Protein 5U85 (pdb70)

Structure (mmCIF, N/CA/C/O backbone):
data_5U85
#
_entry.id   5U85
#
_cell.length_a   41.650
_cell.length_b   43.163
_cell.length_c   88.822
_cell.angle_alpha   90.00
_cell.angle_beta   90.00
_cell.angle_gamma   90.00
#
_symmetry.space_group_name_H-M   'P 21 21 21'
#
loop_
_entity.id
_entity.type
_entity.pdbx_description
1 polymer Saposin-D
2 water water
#
loop_
_atom_site.group_PDB
_atom_site.id
_atom_site.type_symbol
_atom_site.label_atom_id
_atom_site.label_alt_id
_atom_site.label_comp_id
_atom_site.label_asym_id
_atom_site.label_entity_id
_atom_site.label_seq_id
_atom_site.pdbx_PDB_ins_code
_atom_site.Cartn_x
_atom_site.Cartn_y
_atom_site.Cartn_z
_atom_site.occupancy
_atom_site.B_iso_or_equiv
_atom_site.auth_seq_id
_atom_site.auth_comp_id
_atom_site.auth_asym_id
_atom_site.auth_atom_id
_atom_site.pdbx_PDB_model_num
ATOM 1 N N . GLY A 1 4 ? 1.571 1.771 -12.042 1.00 37.07 3 GLY A N 1
ATOM 2 C CA . GLY A 1 4 ? 0.586 1.164 -11.166 1.00 31.74 3 GLY A CA 1
ATOM 3 C C . GLY A 1 4 ? -0.812 1.171 -11.756 1.00 24.47 3 GLY A C 1
ATOM 4 O O . GLY A 1 4 ? -1.092 0.455 -12.717 1.00 23.19 3 GLY A O 1
ATOM 7 N N . PHE A 1 5 ? -1.695 1.984 -11.178 1.00 19.93 4 PHE A N 1
ATOM 8 C CA . PHE A 1 5 ? -3.084 2.061 -11.611 1.00 16.38 4 PHE A CA 1
ATOM 9 C C . PHE A 1 5 ? -3.331 3.136 -12.664 1.00 14.15 4 PHE A C 1
ATOM 10 O O . PHE A 1 5 ? -4.487 3.350 -13.043 1.00 11.95 4 PHE A O 1
ATOM 27 N N . CYS A 1 6 ? -2.289 3.820 -13.145 1.00 15.18 5 CYS A N 1
ATOM 28 C CA . CYS A 1 6 ? -2.518 4.987 -13.994 1.00 18.45 5 CYS A CA 1
ATOM 29 C C . CYS A 1 6 ? -3.270 4.609 -15.264 1.00 17.72 5 CYS A C 1
ATOM 30 O O . CYS A 1 6 ? -4.216 5.296 -15.667 1.00 17.28 5 CYS A O 1
ATOM 37 N N . GLU A 1 7 ? -2.867 3.515 -15.913 1.00 17.24 6 GLU A N 1
ATOM 38 C CA . GLU A 1 7 ? -3.472 3.177 -17.196 1.00 18.73 6 GLU A CA 1
ATOM 39 C C . GLU A 1 7 ? -4.919 2.719 -17.037 1.00 14.05 6 GLU A C 1
ATOM 40 O O . GLU A 1 7 ? -5.784 3.132 -17.818 1.00 13.15 6 GLU A O 1
ATOM 52 N N . VAL A 1 8 ? -5.219 1.882 -16.038 1.00 13.13 7 VAL A N 1
ATOM 53 C CA . VAL A 1 8 ? -6.608 1.450 -15.891 1.00 13.79 7 VAL A CA 1
ATOM 54 C C . VAL A 1 8 ? -7.478 2.591 -15.381 1.00 10.72 7 VAL A C 1
ATOM 55 O O . VAL A 1 8 ? -8.671 2.653 -15.700 1.00 9.53 7 VAL A O 1
ATOM 68 N N . CYS A 1 9 ? -6.919 3.505 -14.584 1.00 10.49 8 CYS A N 1
ATOM 69 C CA . CYS A 1 9 ? -7.699 4.663 -14.159 1.00 10.84 8 CYS A CA 1
ATOM 70 C C . CYS A 1 9 ? -8.194 5.448 -15.367 1.00 9.69 8 CYS A C 1
ATOM 71 O O . CYS A 1 9 ? -9.377 5.791 -15.460 1.00 9.57 8 CYS A O 1
ATOM 78 N N . LYS A 1 10 ? -7.302 5.726 -16.317 1.00 9.21 9 LYS A N 1
ATOM 79 C CA . LYS A 1 10 ? -7.693 6.513 -17.481 1.00 9.31 9 LYS A CA 1
ATOM 80 C C . LYS A 1 10 ? -8.710 5.766 -18.336 1.00 8.57 9 LYS A C 1
ATOM 81 O O . LYS A 1 10 ? -9.614 6.382 -18.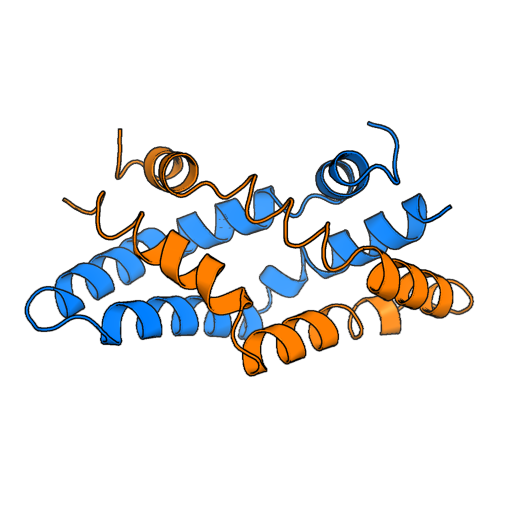913 1.00 8.67 9 LYS A O 1
ATOM 100 N N . LYS A 1 11 ? -8.587 4.439 -18.426 1.00 9.98 10 LYS A N 1
ATOM 101 C CA . LYS A 1 11 ? -9.582 3.660 -19.155 1.00 10.16 10 LYS A CA 1
ATOM 102 C C . LYS A 1 11 ? -10.944 3.742 -18.475 1.00 8.98 10 LYS A C 1
ATOM 103 O O . LYS A 1 11 ? -11.972 3.914 -19.142 1.00 8.45 10 LYS A O 1
ATOM 122 N N . LEU A 1 12 ? -10.973 3.638 -17.146 1.00 8.12 11 LEU A N 1
ATOM 123 C CA . LEU A 1 12 ? -12.250 3.666 -16.440 1.00 7.88 11 LEU A CA 1
ATOM 124 C C . LEU A 1 12 ? -12.892 5.048 -16.502 1.00 7.76 11 LEU A C 1
ATOM 125 O O . LEU A 1 12 ? -14.111 5.161 -16.670 1.00 8.62 11 LEU A O 1
ATOM 141 N N . VAL A 1 13 ? -12.097 6.113 -16.370 1.00 8.02 12 VAL A N 1
ATOM 142 C CA . VAL A 1 13 ? -12.674 7.453 -16.426 1.00 8.64 12 VAL A CA 1
ATOM 143 C C . VAL A 1 13 ? -13.181 7.755 -17.831 1.00 7.71 12 VAL A C 1
ATOM 144 O O . VAL A 1 13 ? -14.200 8.437 -17.996 1.00 8.11 12 VAL A O 1
ATOM 157 N N . LEU A 1 14 ? -12.496 7.257 -18.864 1.00 7.12 13 LEU A N 1
ATOM 158 C CA . LEU A 1 14 ? -13.023 7.381 -20.220 1.00 7.61 13 LEU A CA 1
ATOM 159 C C . LEU A 1 14 ? -14.384 6.705 -20.326 1.00 7.13 13 LEU A C 1
ATOM 160 O O . LEU A 1 14 ? -15.325 7.263 -20.904 1.00 7.08 13 LEU A O 1
ATOM 176 N N . TYR A 1 15 ? -14.509 5.502 -19.762 1.00 6.72 14 TYR A N 1
ATOM 177 C CA . TYR A 1 15 ? -15.804 4.830 -19.729 1.00 6.87 14 TYR A CA 1
ATOM 178 C C . TYR A 1 15 ? -16.856 5.700 -19.052 1.00 6.81 14 TYR A C 1
ATOM 179 O O . TYR A 1 15 ? -17.976 5.847 -19.556 1.00 7.27 14 TYR A O 1
ATOM 197 N N . LEU A 1 16 ? -16.520 6.265 -17.889 1.00 6.56 15 LEU A N 1
ATOM 198 C CA . LEU A 1 16 ? -17.496 7.051 -17.139 1.00 6.84 15 LEU A CA 1
ATOM 199 C C . LEU A 1 16 ? -17.879 8.312 -17.898 1.00 7.53 15 LEU A C 1
ATOM 200 O O . LEU A 1 16 ? -19.047 8.719 -17.898 1.00 8.22 15 LEU A O 1
ATOM 216 N N . GLU A 1 17 ? -16.896 8.948 -18.534 1.00 7.55 16 GLU A N 1
ATOM 217 C CA A GLU A 1 17 ? -17.158 10.130 -19.345 0.65 9.15 16 GLU A CA 1
ATOM 218 C CA B GLU A 1 17 ? -17.163 10.132 -19.344 0.35 9.17 16 GLU A CA 1
ATOM 219 C C . GLU A 1 17 ? -18.198 9.835 -20.421 1.00 9.15 16 GLU A C 1
ATOM 220 O O . GLU A 1 17 ? -19.162 10.588 -20.598 1.00 10.25 16 GLU A O 1
ATOM 241 N N . HIS A 1 18 ? -18.014 8.736 -21.150 1.00 9.48 17 HIS A N 1
ATOM 242 C CA . HIS A 1 18 ? -18.942 8.389 -22.217 1.00 11.31 17 HIS A CA 1
ATOM 243 C C . HIS A 1 18 ? -20.245 7.823 -21.673 1.00 11.35 17 HIS A C 1
ATOM 244 O O . HIS A 1 18 ? -21.297 7.976 -22.305 1.00 13.14 17 HIS A O 1
ATOM 258 N N . ASN A 1 19 ? -20.204 7.184 -20.505 1.00 9.23 18 ASN A N 1
ATOM 259 C CA . ASN A 1 19 ? -21.432 6.682 -19.900 1.00 10.41 18 ASN A CA 1
ATOM 260 C C . ASN A 1 19 ? -22.380 7.818 -19.539 1.00 10.42 18 ASN A C 1
ATOM 261 O O . ASN A 1 19 ? -23.603 7.636 -19.567 1.00 10.50 18 ASN A O 1
ATOM 272 N N . LEU A 1 20 ? -21.845 8.996 -19.208 1.00 12.11 19 LEU A N 1
ATOM 273 C CA . LEU A 1 20 ? -22.699 10.141 -18.914 1.00 13.81 19 LEU A CA 1
ATOM 274 C C . LEU A 1 20 ? -23.492 10.584 -20.136 1.00 16.97 19 LEU A C 1
ATOM 275 O O . LEU A 1 20 ? -24.524 11.246 -19.985 1.00 21.02 19 LEU A O 1
ATOM 291 N N . GLU A 1 21 ? -23.034 10.223 -21.335 1.00 16.17 20 GLU A N 1
ATOM 292 C CA . GLU A 1 21 ? -23.682 10.592 -22.586 1.00 19.39 20 GLU A CA 1
ATOM 293 C C . GLU A 1 21 ? -24.755 9.606 -23.031 1.00 15.65 20 GLU A C 1
ATOM 294 O O . GLU A 1 21 ? -25.469 9.893 -23.998 1.00 16.20 20 GLU A O 1
ATOM 306 N N . LYS A 1 22 ? -24.884 8.459 -22.367 1.00 12.14 21 LYS A N 1
ATOM 307 C CA . LYS A 1 22 ? -25.954 7.525 -22.692 1.00 11.67 21 LYS A CA 1
ATOM 308 C C . LYS A 1 22 ? -27.304 8.141 -22.352 1.00 10.67 21 LYS A C 1
ATOM 309 O O . LYS A 1 22 ? -27.436 8.873 -21.369 1.00 10.81 21 LYS A O 1
ATOM 328 N N . ASN A 1 23 ? -28.324 7.828 -23.155 1.00 12.77 22 ASN A N 1
ATOM 329 C CA . ASN A 1 23 ? -29.650 8.357 -22.855 1.00 16.23 22 ASN A CA 1
ATOM 330 C C . ASN A 1 23 ? -30.142 7.862 -21.502 1.00 12.83 22 ASN A C 1
ATOM 331 O O . ASN A 1 23 ? -30.742 8.625 -20.736 1.00 12.05 22 ASN A O 1
ATOM 342 N N . SER A 1 24 ? -29.900 6.588 -21.187 1.00 13.24 23 SER A N 1
ATOM 343 C CA . SER A 1 24 ? -30.346 6.058 -19.904 1.00 13.97 23 SER A CA 1
ATOM 344 C C . SER A 1 24 ? -29.725 6.835 -18.752 1.00 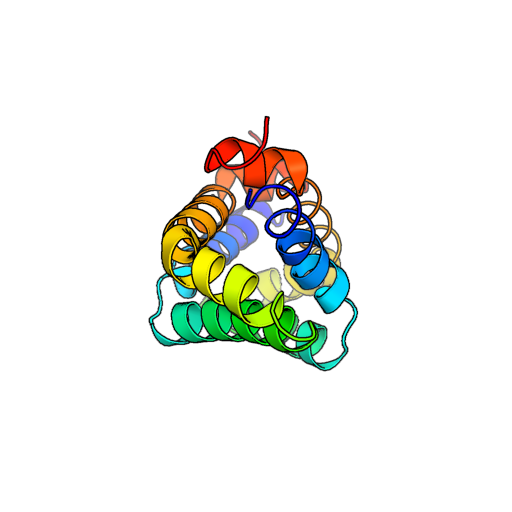13.21 23 SER A C 1
ATOM 345 O O . SER A 1 24 ? -30.406 7.167 -17.776 1.00 13.28 23 SER A O 1
ATOM 353 N N . THR A 1 25 ? -28.433 7.152 -18.857 1.00 11.66 24 THR A N 1
ATOM 354 C CA . THR A 1 25 ? -27.762 7.885 -17.791 1.00 10.60 24 THR A CA 1
ATOM 355 C C . THR A 1 25 ? -28.266 9.320 -17.709 1.00 9.90 24 THR A C 1
ATOM 356 O O . THR A 1 25 ? -28.477 9.846 -16.609 1.00 10.61 24 THR A O 1
ATOM 367 N N . LYS A 1 26 ? -28.461 9.972 -18.859 1.00 8.79 25 LYS A N 1
ATOM 368 C CA . LYS A 1 26 ? -29.016 11.323 -18.855 1.00 7.95 25 LYS A CA 1
ATOM 369 C C . LYS A 1 26 ? -30.386 11.348 -18.189 1.00 9.27 25 LYS A C 1
ATOM 370 O O . LYS A 1 26 ? -30.703 12.277 -17.437 1.00 10.09 25 LYS A O 1
ATOM 389 N N . GLU A 1 27 ? -31.210 10.328 -18.442 1.00 11.00 26 GLU A N 1
ATOM 390 C CA . GLU A 1 27 ? -32.528 10.271 -17.817 1.00 14.38 26 GLU A CA 1
ATOM 391 C C . GLU A 1 27 ? -32.418 10.026 -16.317 1.00 12.51 26 GLU A C 1
ATOM 392 O O . GLU A 1 27 ? -33.194 10.587 -15.534 1.00 12.86 26 GLU A O 1
ATOM 404 N N . GLU A 1 28 ? -31.462 9.193 -15.895 1.00 12.07 27 GLU A N 1
ATOM 405 C CA . GLU A 1 28 ? -31.278 8.935 -14.470 1.00 13.30 27 GLU A CA 1
ATOM 406 C C . GLU A 1 28 ? -30.861 10.199 -13.727 1.00 12.56 27 GLU A C 1
ATOM 407 O O . GLU A 1 28 ? -31.365 10.478 -12.633 1.00 13.36 27 GLU A O 1
ATOM 419 N N . ILE A 1 29 ? -29.937 10.974 -14.301 1.00 11.03 28 ILE A N 1
ATOM 420 C CA . ILE A 1 29 ? -29.483 12.196 -13.642 1.00 11.99 28 ILE A CA 1
ATOM 421 C C . ILE A 1 29 ? -30.613 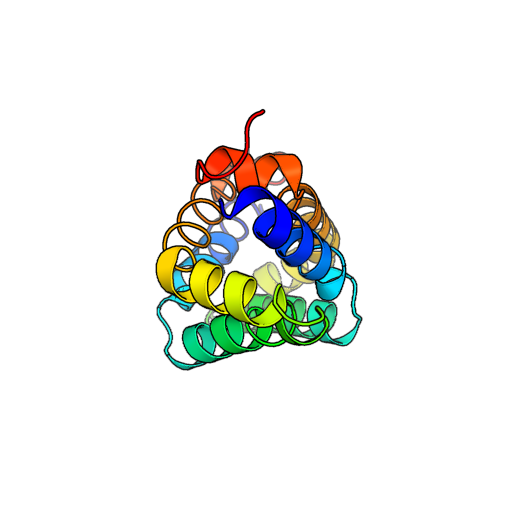13.212 -13.568 1.00 11.36 28 ILE A C 1
ATOM 422 O O . ILE A 1 29 ? -30.828 13.852 -12.531 1.00 10.67 28 ILE A O 1
ATOM 438 N N . LEU A 1 30 ? -31.342 13.390 -14.669 1.00 11.68 29 LEU A N 1
ATOM 439 C CA . LEU A 1 30 ? -32.475 14.306 -14.667 1.00 11.75 29 LEU A CA 1
ATOM 440 C C . LEU A 1 30 ? -33.504 13.891 -13.621 1.00 11.73 29 LEU A C 1
ATOM 441 O O . LEU A 1 30 ? -34.012 14.727 -12.864 1.00 11.67 29 LEU A O 1
ATOM 457 N N . ALA A 1 31 ? -33.811 12.594 -13.553 1.00 11.96 30 ALA A N 1
ATOM 458 C CA . ALA A 1 31 ? -34.793 12.115 -12.586 1.00 12.82 30 ALA A CA 1
ATOM 459 C C . ALA A 1 31 ? -34.318 12.343 -11.155 1.00 13.23 30 ALA A C 1
ATOM 460 O O . ALA A 1 31 ? -35.124 12.636 -10.265 1.00 13.37 30 ALA A O 1
ATOM 467 N N . ALA A 1 32 ? -33.011 12.213 -10.913 1.00 12.74 31 ALA A N 1
ATOM 468 C CA . ALA A 1 32 ? -32.485 12.446 -9.572 1.00 13.01 31 ALA A CA 1
ATOM 469 C C . ALA A 1 32 ? -32.657 13.903 -9.159 1.00 12.77 31 ALA A C 1
ATOM 470 O O . ALA A 1 32 ? -32.985 14.193 -8.002 1.00 13.35 31 ALA A O 1
ATOM 477 N N . LEU A 1 33 ? -32.436 14.835 -10.088 1.00 12.22 32 LEU A N 1
ATOM 478 C CA . LEU A 1 33 ? -32.639 16.246 -9.778 1.00 11.75 32 LEU A CA 1
ATOM 479 C C . LEU A 1 33 ? -34.112 16.548 -9.547 1.00 12.71 32 LEU A C 1
ATOM 480 O O . LEU A 1 33 ? -34.464 17.292 -8.624 1.00 13.48 32 LEU A O 1
ATOM 496 N N . GLU A 1 34 ? -34.987 15.977 -10.376 1.00 12.83 33 GLU A N 1
ATOM 497 C CA . GLU A 1 34 ? -36.418 16.191 -10.205 1.00 13.48 33 GLU A CA 1
ATOM 498 C C . GLU A 1 34 ? -36.916 15.611 -8.888 1.00 14.24 33 GLU A C 1
ATOM 499 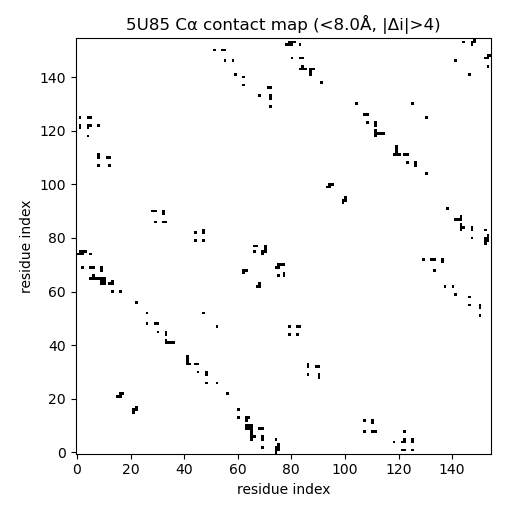O O . GLU A 1 34 ? -37.840 16.160 -8.277 1.00 15.33 33 GLU A O 1
ATOM 511 N N . LYS A 1 35 ? -36.314 14.514 -8.426 1.00 13.90 34 LYS A N 1
ATOM 512 C CA . LYS A 1 35 ? -36.691 13.968 -7.127 1.00 13.46 34 LYS A CA 1
ATOM 513 C C . LYS A 1 35 ? -36.311 14.923 -6.003 1.00 13.31 34 LYS A C 1
ATOM 514 O O . LYS A 1 35 ? -37.062 15.081 -5.033 1.00 14.28 34 LYS A O 1
ATOM 533 N N . GLY A 1 36 ? -35.147 15.565 -6.112 1.00 12.56 35 GLY A N 1
ATOM 534 C CA . GLY A 1 36 ? -34.785 16.591 -5.146 1.00 12.43 35 GLY A CA 1
ATOM 535 C C . GLY A 1 36 ? -35.830 17.683 -5.043 1.00 12.23 35 GLY A C 1
ATOM 536 O O . GLY A 1 36 ? -36.223 18.087 -3.945 1.00 12.72 35 GLY A O 1
ATOM 540 N N . CYS A 1 37 ? -36.298 18.179 -6.192 1.00 12.09 36 CYS A N 1
ATOM 541 C CA . CYS A 1 37 ? -37.331 19.210 -6.187 1.00 12.19 36 CYS A CA 1
ATOM 542 C C . CYS A 1 37 ? -38.607 18.725 -5.512 1.00 11.41 36 CYS A C 1
ATOM 543 O O . CYS A 1 37 ? -39.333 19.526 -4.912 1.00 11.84 36 CYS A O 1
ATOM 550 N N . SER A 1 38 ? -38.896 17.424 -5.595 1.00 11.31 37 SER A N 1
ATOM 551 C CA . SER A 1 38 ? -40.178 16.905 -5.132 1.00 12.04 37 SER A CA 1
ATOM 552 C C . SER A 1 38 ? -40.340 16.998 -3.620 1.00 11.79 37 SER A C 1
ATOM 553 O O . SER A 1 38 ? -41.466 16.885 -3.126 1.00 11.64 37 SER A O 1
ATOM 561 N N . PHE A 1 39 ? -39.252 17.194 -2.877 1.00 11.03 38 PHE A N 1
ATOM 562 C CA . PHE A 1 39 ? -39.341 17.337 -1.430 1.00 11.18 38 PHE A CA 1
ATOM 563 C C . PHE A 1 39 ? -39.834 18.712 -1.002 1.00 10.44 38 PHE A C 1
ATOM 564 O O . PHE A 1 39 ? -40.215 18.880 0.163 1.00 11.94 38 PHE A O 1
ATOM 581 N N . LEU A 1 40 ? -39.847 19.685 -1.907 1.00 9.61 39 LEU A N 1
ATOM 582 C CA . LEU A 1 40 ? -40.243 21.047 -1.579 1.00 11.09 39 LEU A CA 1
ATOM 583 C C . LEU A 1 40 ? -41.764 21.184 -1.621 1.00 11.96 39 LEU A C 1
ATOM 584 O O . LEU A 1 40 ? -42.419 20.582 -2.476 1.00 12.14 39 LEU A O 1
ATOM 600 N N . PRO A 1 41 ? -42.352 21.970 -0.726 1.00 14.37 40 PRO A N 1
ATOM 601 C CA . PRO A 1 41 ? -43.769 22.308 -0.860 1.00 16.02 40 PRO A CA 1
ATOM 602 C C . PRO A 1 41 ? -43.971 23.367 -1.937 1.00 17.23 40 PRO A C 1
ATOM 603 O O . PRO A 1 41 ? -43.029 23.984 -2.435 1.00 17.56 40 PRO A O 1
ATOM 614 N N . ASP A 1 42 ? -45.233 23.556 -2.299 1.00 19.53 41 ASP A N 1
ATOM 615 C CA . ASP A 1 42 ? -45.629 24.600 -3.225 1.00 22.66 41 ASP A CA 1
ATOM 616 C C . ASP A 1 42 ? -45.434 25.939 -2.534 1.00 23.77 41 ASP A C 1
ATOM 617 O O . ASP A 1 42 ? -45.634 26.043 -1.324 1.00 25.42 41 ASP A O 1
ATOM 626 N N . PRO A 1 43 ? -45.045 26.973 -3.290 1.00 24.33 42 PRO A N 1
ATOM 627 C CA . PRO A 1 43 ? -44.791 27.004 -4.732 1.00 23.28 42 PRO A CA 1
ATOM 628 C C . PRO A 1 43 ? -43.348 26.662 -5.095 1.00 23.17 42 PRO A C 1
ATOM 629 O O . PRO A 1 43 ? -42.953 26.816 -6.252 1.00 24.05 42 PRO A O 1
ATOM 640 N N . TYR A 1 44 ? -42.573 26.200 -4.113 1.00 22.79 43 TYR A N 1
ATOM 641 C CA . TYR A 1 44 ? -41.137 26.053 -4.313 1.00 21.29 43 TYR A CA 1
ATOM 642 C C . TYR A 1 44 ? -40.784 24.846 -5.172 1.00 16.33 43 TYR A C 1
ATOM 643 O O . TYR A 1 44 ? -39.759 24.872 -5.864 1.00 14.75 43 TYR A O 1
ATOM 661 N N . GLN A 1 45 ? -41.598 23.786 -5.154 1.00 15.58 44 GLN A N 1
ATOM 662 C CA . GLN A 1 45 ? -41.329 22.661 -6.044 1.00 14.53 44 GLN A CA 1
ATOM 663 C C . GLN A 1 45 ? -41.369 23.104 -7.500 1.00 14.98 44 GLN A C 1
ATOM 664 O O . GLN A 1 45 ? -40.505 22.719 -8.297 1.00 15.58 44 GLN A O 1
ATOM 678 N N . LYS A 1 46 ? -42.365 23.916 -7.867 1.00 15.56 45 LYS A N 1
ATOM 679 C CA . LYS A 1 46 ? -42.473 24.373 -9.248 1.00 18.06 45 LYS A CA 1
ATOM 680 C C . LYS A 1 46 ? -41.279 25.235 -9.639 1.00 15.61 45 LYS A C 1
ATOM 681 O O . LYS A 1 46 ? -40.757 25.109 -10.753 1.00 15.49 45 LYS A O 1
ATOM 700 N N . GLN A 1 47 ? -40.844 26.129 -8.747 1.00 16.84 46 GLN A N 1
ATOM 701 C CA . GLN A 1 47 ? -39.664 26.939 -9.039 1.00 17.21 46 GLN A CA 1
ATOM 702 C C . GLN A 1 47 ? -38.452 26.053 -9.278 1.00 15.21 46 GLN A C 1
ATOM 703 O O . GLN A 1 47 ? -37.683 26.274 -10.221 1.00 14.15 46 GLN A O 1
ATOM 717 N N . CYS A 1 48 ? -38.263 25.048 -8.421 1.00 13.91 47 CYS A N 1
ATOM 718 C CA . CYS A 1 48 ? -37.163 24.106 -8.594 1.00 13.75 47 CYS A CA 1
ATOM 719 C C . CYS A 1 48 ? -37.294 23.347 -9.908 1.00 13.42 47 CYS A C 1
ATOM 720 O O . CYS A 1 48 ? -36.313 23.196 -10.648 1.00 13.10 47 CYS A O 1
ATOM 727 N N . ASP A 1 49 ? -38.501 22.868 -10.223 1.00 14.12 48 ASP A N 1
ATOM 728 C CA . ASP A 1 49 ? -38.717 22.187 -11.496 1.00 15.66 48 ASP A CA 1
ATOM 729 C C . ASP A 1 49 ? -38.389 23.100 -12.670 1.00 15.27 48 ASP A C 1
ATOM 730 O O . ASP A 1 49 ? -37.818 22.654 -13.672 1.00 15.30 48 ASP A O 1
ATOM 739 N N . ASP A 1 50 ? -38.747 24.382 -12.565 1.00 15.76 49 ASP A N 1
ATOM 740 C CA . ASP A 1 50 ? -38.442 25.325 -13.636 1.00 17.31 49 ASP A CA 1
ATOM 741 C C . ASP A 1 50 ? -36.939 25.478 -13.821 1.00 15.42 49 ASP A C 1
ATOM 742 O O . ASP A 1 50 ? -36.445 25.521 -14.954 1.00 15.95 49 ASP A O 1
ATOM 751 N N . PHE A 1 51 ? -36.195 25.577 -12.719 1.00 13.13 50 PHE A N 1
ATOM 752 C CA . PHE A 1 51 ? -34.744 25.659 -12.820 1.00 11.64 50 PHE A CA 1
ATOM 753 C C . PHE A 1 51 ? -34.178 24.435 -13.526 1.00 11.37 50 PHE A C 1
ATOM 754 O O . PHE A 1 51 ? -33.349 24.553 -14.437 1.00 11.89 50 PHE A O 1
ATOM 771 N N . VAL A 1 52 ? -34.612 23.244 -13.109 1.00 10.94 51 VAL A N 1
ATOM 772 C CA . VAL A 1 52 ? -34.092 22.012 -13.692 1.00 10.88 51 VAL A CA 1
ATOM 773 C C . VAL A 1 52 ? -34.405 21.957 -15.181 1.00 11.99 51 VAL A C 1
ATOM 774 O O . VAL A 1 52 ? -33.559 21.564 -15.996 1.00 11.22 51 VAL A O 1
ATOM 787 N N . ALA A 1 53 ? -35.620 22.355 -15.563 1.00 12.88 52 ALA A N 1
ATOM 788 C CA . ALA A 1 53 ? -36.008 22.289 -16.967 1.00 14.76 52 ALA A CA 1
ATOM 789 C C . ALA A 1 53 ? -35.126 23.186 -17.825 1.00 13.46 52 ALA A C 1
ATOM 790 O O . ALA A 1 53 ? -34.800 22.838 -18.966 1.00 14.64 52 ALA A O 1
ATOM 797 N N . GLU A 1 54 ? -34.719 24.341 -17.292 1.00 10.84 53 GLU A N 1
ATOM 798 C CA . GLU A 1 54 ? -33.924 25.280 -18.076 1.00 9.88 53 GLU A CA 1
ATOM 799 C C . GLU A 1 54 ? -32.437 24.935 -18.061 1.00 11.64 53 GLU A C 1
ATOM 800 O O . GLU A 1 54 ? -31.759 25.090 -19.083 1.00 13.00 53 GLU A O 1
ATOM 812 N N . TYR A 1 55 ? -31.910 24.460 -16.929 1.00 10.49 54 TYR A N 1
ATOM 813 C CA . TYR A 1 55 ? -30.467 24.446 -16.713 1.00 10.92 54 TYR A CA 1
ATOM 814 C C . TYR A 1 55 ? -29.833 23.067 -16.596 1.00 10.75 54 TYR A C 1
ATOM 815 O O . TYR A 1 55 ? -28.599 22.984 -16.567 1.00 11.42 54 TYR A O 1
ATOM 833 N N . GLU A 1 56 ? -30.611 21.991 -16.514 1.00 9.74 55 GLU A N 1
ATOM 834 C CA . GLU A 1 56 ? -30.003 20.688 -16.256 1.00 8.93 55 GLU A CA 1
ATOM 835 C C . GLU A 1 56 ? -28.999 20.284 -17.330 1.00 8.03 55 GLU A C 1
ATOM 836 O O . GLU A 1 56 ? -27.953 19.715 -16.969 1.00 6.74 55 GLU A O 1
ATOM 848 N N . PRO A 1 57 ? -29.223 20.537 -18.623 1.00 8.27 56 PRO A N 1
ATOM 849 C CA . PRO A 1 57 ? -28.184 20.201 -19.611 1.00 8.67 56 PRO A CA 1
ATOM 850 C C . PRO A 1 57 ? -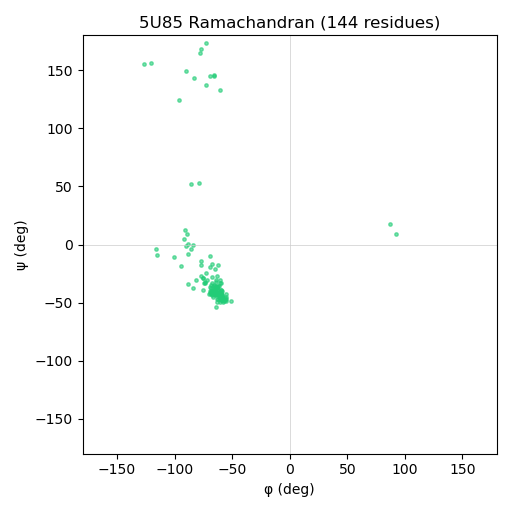26.870 20.930 -19.382 1.00 8.16 56 PRO A C 1
ATOM 851 O O . PRO A 1 57 ? -25.806 20.365 -19.664 1.00 9.54 56 PRO A O 1
ATOM 862 N N . LEU A 1 58 ? -26.905 22.168 -18.885 1.00 8.58 57 LEU A N 1
ATOM 863 C CA . LEU A 1 58 ? -25.661 22.856 -18.555 1.00 8.58 57 LEU A CA 1
ATOM 864 C C . LEU A 1 58 ? -24.985 22.213 -17.351 1.00 8.51 57 LEU A C 1
ATOM 865 O O . LEU A 1 58 ? -23.753 22.140 -17.290 1.00 8.87 57 LEU A O 1
ATOM 881 N N . LEU A 1 59 ? -25.774 21.747 -16.381 1.00 8.50 58 LEU A N 1
ATOM 882 C CA . LEU A 1 59 ? -25.199 21.029 -15.249 1.00 9.23 58 LEU A CA 1
ATOM 883 C C . LEU A 1 59 ? -24.564 19.721 -15.698 1.00 8.61 58 LEU A C 1
ATOM 884 O O . LEU A 1 59 ? -23.464 19.372 -15.254 1.00 8.91 58 LEU A O 1
ATOM 900 N N . LEU A 1 60 ? -25.240 18.984 -16.583 1.00 8.69 59 LEU A N 1
ATOM 901 C CA . LEU A 1 60 ? -24.665 17.750 -17.107 1.00 8.29 59 LEU A CA 1
ATOM 902 C C . LEU A 1 60 ? -23.351 18.024 -17.824 1.00 8.64 59 LEU A C 1
ATOM 903 O O . LEU A 1 60 ? -22.386 17.264 -17.680 1.00 9.20 59 LEU A O 1
ATOM 919 N N . GLU A 1 61 ? -23.292 19.107 -18.601 1.00 7.52 60 GLU A N 1
ATOM 920 C CA . GLU A 1 61 ? -22.061 19.438 -19.309 1.00 8.47 60 GLU A CA 1
ATOM 921 C C . GLU A 1 61 ? -20.908 19.652 -18.337 1.00 8.40 60 GLU A C 1
ATOM 922 O O . GLU A 1 61 ? -19.783 19.208 -18.591 1.00 9.72 60 GLU A O 1
ATOM 934 N N . ILE A 1 62 ? -21.166 20.331 -17.219 1.00 8.36 61 ILE A N 1
ATOM 935 C CA . ILE A 1 62 ? -20.109 20.564 -16.238 1.00 9.25 61 ILE A CA 1
ATOM 936 C C . ILE A 1 62 ? -19.599 19.241 -15.685 1.00 9.76 61 ILE A C 1
ATOM 937 O O . ILE A 1 62 ? -18.389 19.044 -15.520 1.00 10.40 61 ILE A O 1
ATOM 953 N N . LEU A 1 63 ? -20.510 18.313 -15.391 1.00 9.43 62 LEU A N 1
ATOM 954 C CA . LEU A 1 63 ? -20.093 17.012 -14.880 1.00 10.87 62 LEU A CA 1
ATOM 955 C C . LEU A 1 63 ? -19.250 16.263 -15.905 1.00 10.29 62 LEU A C 1
ATOM 956 O O . LEU A 1 63 ? -18.234 15.650 -15.556 1.00 9.94 62 LEU A O 1
ATOM 972 N N . VAL A 1 64 ? -19.654 16.299 -17.176 1.00 9.48 63 VAL A N 1
ATOM 973 C CA . VAL A 1 64 ? -18.860 15.662 -18.223 1.00 9.48 63 VAL A CA 1
ATOM 974 C C . VAL A 1 64 ? -17.468 16.281 -18.284 1.00 10.00 63 VAL A C 1
ATOM 975 O O . VAL A 1 64 ? -16.463 15.571 -18.419 1.00 10.96 63 VAL A O 1
ATOM 988 N N . GLU A 1 65 ? -17.383 17.611 -18.177 1.00 9.47 64 GLU A N 1
ATOM 989 C CA . GLU A 1 65 ? -16.086 18.280 -18.250 1.00 12.59 64 GLU A CA 1
ATOM 990 C C . GLU A 1 65 ? -15.172 17.856 -17.107 1.00 12.27 64 GLU A C 1
ATOM 991 O O . GLU A 1 65 ? -13.956 17.725 -17.293 1.00 13.14 64 GLU A O 1
ATOM 1003 N N . VAL A 1 66 ? -15.733 17.647 -15.914 1.00 12.92 65 VAL A N 1
ATOM 1004 C CA . VAL A 1 66 ? -14.922 17.208 -14.783 1.00 14.98 65 VAL A CA 1
ATOM 1005 C C . VAL A 1 66 ? -14.411 15.793 -15.013 1.00 13.24 65 VAL A C 1
ATOM 1006 O O . VAL A 1 66 ? -13.305 15.445 -14.579 1.00 15.96 65 VAL A O 1
ATOM 1019 N N . MET A 1 67 ? -15.192 14.962 -15.700 1.00 14.53 66 MET A N 1
ATOM 1020 C CA . MET A 1 67 ? -14.854 13.559 -15.902 1.00 13.05 66 MET A CA 1
ATOM 1021 C C . MET A 1 67 ? -13.822 13.388 -17.012 1.00 13.60 66 MET A C 1
ATOM 1022 O O . MET A 1 67 ? -14.037 12.615 -17.951 1.00 16.40 66 MET A O 1
ATOM 1036 N N . ASP A 1 68 ? -12.696 14.100 -16.912 1.00 14.42 67 ASP A N 1
ATOM 1037 C CA . ASP A 1 68 ? -11.621 13.993 -17.889 1.00 15.48 67 ASP A CA 1
ATOM 1038 C C . ASP A 1 68 ? -10.572 13.017 -17.379 1.00 13.32 67 ASP A C 1
ATOM 1039 O O . ASP A 1 68 ? -10.057 13.216 -16.268 1.00 13.80 67 ASP A O 1
ATOM 1048 N N . PRO A 1 69 ? -10.220 11.966 -18.131 1.00 13.49 68 PRO A N 1
ATOM 1049 C CA . PRO A 1 69 ? -9.286 10.961 -17.586 1.00 14.79 68 PRO A CA 1
ATOM 1050 C C . PRO A 1 69 ? -8.000 11.535 -17.009 1.00 17.32 68 PRO A C 1
ATOM 1051 O O . PRO A 1 69 ? -7.615 11.171 -15.891 1.00 17.16 68 PRO A O 1
ATOM 1062 N N . GLY A 1 70 ? -7.319 12.421 -17.738 1.00 19.36 69 GLY A N 1
ATOM 1063 C CA . GLY A 1 70 ? -6.074 12.975 -17.229 1.00 20.60 69 GLY A CA 1
ATOM 1064 C C . GLY A 1 70 ? -6.268 13.767 -15.950 1.00 19.82 69 GLY A C 1
ATOM 1065 O O . GLY A 1 70 ? -5.475 13.656 -15.011 1.00 20.25 69 GLY A O 1
ATOM 1069 N N . PHE A 1 71 ? -7.329 14.573 -15.894 1.00 17.87 70 PHE A N 1
ATOM 1070 C CA . PHE A 1 71 ? -7.596 15.382 -14.709 1.00 16.54 70 PHE A CA 1
ATOM 1071 C C . PHE A 1 71 ? -7.891 14.509 -13.495 1.00 15.16 70 PHE A C 1
ATOM 1072 O O . PHE A 1 71 ? -7.259 14.654 -12.442 1.00 15.48 70 PHE A O 1
ATOM 1089 N N . VAL A 1 72 ? -8.859 13.598 -13.621 1.00 13.46 71 VAL A N 1
ATOM 1090 C CA . VAL A 1 72 ? -9.291 12.803 -12.475 1.00 12.27 71 VAL A CA 1
ATOM 1091 C C . VAL A 1 72 ? -8.141 11.953 -11.952 1.00 12.31 71 VAL A C 1
ATOM 1092 O O . VAL A 1 72 ? -7.894 11.884 -10.742 1.00 13.04 71 VAL A O 1
ATOM 1105 N N . CYS A 1 73 ? -7.434 11.276 -12.857 1.00 12.31 72 CYS A N 1
ATOM 1106 C CA . CYS A 1 73 ? -6.455 10.286 -12.427 1.00 13.36 72 CYS A CA 1
ATOM 1107 C C . CYS A 1 73 ? -5.212 10.938 -11.833 1.00 15.95 72 CYS A C 1
ATOM 1108 O O . CYS A 1 73 ? -4.520 10.314 -11.020 1.00 18.01 72 CYS A O 1
ATOM 1115 N N . SER A 1 74 ? -4.916 12.184 -12.207 1.00 17.06 73 SER A N 1
ATOM 1116 C CA . SER A 1 74 ? -3.842 12.906 -11.532 1.00 20.98 73 SER A CA 1
ATOM 1117 C C . SER A 1 74 ? -4.309 13.515 -10.215 1.00 20.17 73 SER A C 1
ATOM 1118 O O . SER A 1 74 ? -3.510 13.631 -9.279 1.00 20.83 73 SER A O 1
ATOM 1126 N N . LYS A 1 75 ? -5.587 13.897 -10.111 1.00 19.15 74 LYS A N 1
ATOM 1127 C CA . LYS A 1 75 ? -6.088 14.448 -8.855 1.00 20.16 74 LYS A CA 1
ATOM 1128 C C . LYS A 1 75 ? -6.076 13.412 -7.738 1.00 19.89 74 LYS A C 1
ATOM 1129 O O . LYS A 1 75 ? -5.823 13.762 -6.579 1.00 21.81 74 LYS A O 1
ATOM 1148 N N . ILE A 1 76 ? -6.358 12.141 -8.052 1.00 17.09 75 ILE A N 1
ATOM 1149 C CA . ILE A 1 76 ? -6.323 11.093 -7.037 1.00 17.03 75 ILE A CA 1
ATOM 1150 C C . ILE A 1 76 ? -4.924 10.525 -6.846 1.00 19.28 75 ILE A C 1
ATOM 1151 O O . ILE A 1 76 ? -4.727 9.669 -5.973 1.00 21.87 75 ILE A O 1
ATOM 1167 N N . GLY A 1 77 ? -3.950 10.965 -7.640 1.00 19.37 76 GLY A N 1
ATOM 1168 C CA . GLY A 1 77 ? -2.557 10.660 -7.388 1.00 22.42 76 GLY A CA 1
ATOM 1169 C C . GLY A 1 77 ? -1.996 9.432 -8.073 1.00 24.19 76 GLY A C 1
ATOM 1170 O O . GLY A 1 77 ? -0.862 9.046 -7.767 1.00 26.28 76 GLY A O 1
ATOM 1174 N N . VAL A 1 78 ? -2.733 8.809 -8.993 1.00 21.32 77 VAL A N 1
ATOM 1175 C CA . VAL A 1 78 ? -2.238 7.604 -9.653 1.00 20.18 77 VAL A CA 1
ATOM 1176 C C . VAL A 1 78 ? -1.555 7.899 -10.986 1.00 21.48 77 VAL A C 1
ATOM 1177 O O . VAL A 1 78 ? -0.792 7.051 -11.473 1.00 23.55 77 VAL A O 1
ATOM 1190 N N . CYS A 1 79 ? -1.798 9.065 -11.585 1.00 20.61 78 CYS A N 1
ATOM 1191 C CA . CYS A 1 79 ? -1.162 9.443 -12.836 1.00 23.06 78 CYS A CA 1
ATOM 1192 C C . CYS A 1 79 ? -0.365 10.731 -12.666 1.00 28.74 78 CYS A C 1
ATOM 1193 O O . CYS A 1 79 ? -0.653 11.532 -11.771 1.00 28.88 78 CYS A O 1
ATOM 1200 N N . PRO A 1 80 ? 0.641 10.958 -13.508 1.00 34.67 79 PRO A N 1
ATOM 1201 C CA . PRO A 1 80 ? 1.263 12.284 -13.577 1.00 39.84 79 PRO A CA 1
ATOM 1202 C C . PRO A 1 80 ? 0.339 13.280 -14.264 1.00 41.93 79 PRO A C 1
ATOM 1203 O O . PRO A 1 80 ? -0.719 12.935 -14.795 1.00 36.71 79 PRO A O 1
ATOM 1214 N N . SER A 1 81 ? 0.760 14.540 -14.252 1.00 49.97 80 SER A N 1
ATOM 1215 C CA . SER A 1 81 ? -0.053 15.621 -14.800 1.00 50.82 80 SER A CA 1
ATOM 1216 C C . SER A 1 81 ? -0.071 15.595 -16.326 1.00 49.58 80 SER A C 1
ATOM 1217 O O . SER A 1 81 ? 0.525 14.719 -16.951 1.00 49.29 80 SER A O 1
ATOM 1225 N N . GLY B 1 4 ? -32.486 34.701 -8.335 1.00 52.10 3 GLY B N 1
ATOM 1226 C CA . GLY B 1 4 ? -33.712 33.929 -8.257 1.00 50.39 3 GLY B CA 1
ATOM 1227 C C . GLY B 1 4 ? -33.494 32.443 -8.024 1.00 47.59 3 GLY B C 1
ATOM 1228 O O . GLY B 1 4 ? -34.003 31.874 -7.054 1.00 57.08 3 GLY B O 1
ATOM 1231 N N . PHE B 1 5 ? -32.737 31.816 -8.925 1.00 34.23 4 PHE B N 1
ATOM 1232 C CA . PHE B 1 5 ? -32.444 30.388 -8.865 1.00 24.53 4 PHE B CA 1
ATOM 1233 C C . PHE B 1 5 ? -31.190 30.069 -8.065 1.00 21.46 4 PHE B C 1
ATOM 1234 O O . PHE B 1 5 ? -30.832 28.894 -7.947 1.00 18.79 4 PHE B O 1
ATOM 1251 N N . CYS B 1 6 ? -30.492 31.076 -7.541 1.00 22.61 5 CYS B N 1
ATOM 1252 C CA . CYS B 1 6 ? -29.190 30.812 -6.939 1.00 24.07 5 CYS B CA 1
ATOM 1253 C C . CYS B 1 6 ? -29.301 29.825 -5.785 1.00 22.05 5 CYS B C 1
ATOM 1254 O O . CYS B 1 6 ? -28.537 28.856 -5.701 1.00 20.73 5 CYS B O 1
ATOM 1261 N N . GLU B 1 7 ? -30.258 30.050 -4.885 1.00 22.19 6 GLU B N 1
ATOM 1262 C CA A GLU B 1 7 ? -30.331 29.228 -3.681 0.70 24.19 6 GLU B CA 1
ATOM 1263 C CA B GLU B 1 7 ? -30.356 29.227 -3.682 0.30 24.19 6 GLU B CA 1
ATOM 1264 C C . GLU B 1 7 ? -30.851 27.825 -3.992 1.00 20.34 6 GLU B C 1
ATOM 1265 O O . GLU B 1 7 ? -30.433 26.856 -3.350 1.00 17.88 6 GLU B O 1
ATOM 1286 N N . VAL B 1 8 ? -31.753 27.680 -4.970 1.00 20.61 7 VAL B N 1
ATOM 1287 C CA . VAL B 1 8 ? -32.244 26.334 -5.266 1.00 21.37 7 VAL B CA 1
ATOM 1288 C C . VAL B 1 8 ? -31.187 25.530 -6.015 1.00 16.04 7 VAL B C 1
ATOM 1289 O O . VAL B 1 8 ? -31.082 24.308 -5.841 1.00 13.61 7 VAL B O 1
ATOM 1302 N N . CYS B 1 9 ? -30.386 26.191 -6.851 1.00 13.60 8 CYS B N 1
ATOM 1303 C CA . CYS B 1 9 ? -29.291 25.502 -7.525 1.00 12.47 8 CYS B CA 1
ATOM 1304 C C . CYS B 1 9 ? -28.314 24.914 -6.514 1.00 12.03 8 CYS B C 1
ATOM 1305 O O . CYS B 1 9 ? -27.928 23.743 -6.611 1.00 11.16 8 CYS B O 1
ATOM 1312 N N . LYS B 1 10 ? -27.901 25.715 -5.529 1.00 14.44 9 LYS B N 1
ATOM 1313 C CA A LYS B 1 10 ? -26.952 25.230 -4.533 0.26 16.46 9 LYS B CA 1
ATOM 1314 C CA B LYS B 1 10 ? -26.952 25.232 -4.532 0.74 16.41 9 LYS B CA 1
ATOM 1315 C C . LYS B 1 10 ? -27.554 24.111 -3.693 1.00 14.33 9 LYS B C 1
ATOM 1316 O O . LYS B 1 10 ? -26.872 23.128 -3.380 1.00 13.80 9 LYS B O 1
ATOM 1351 N N . LYS B 1 11 ? -28.832 24.235 -3.324 1.00 13.27 10 LYS B N 1
ATOM 1352 C CA . LYS B 1 11 ? -29.491 23.164 -2.582 1.00 14.68 10 LYS B CA 1
ATOM 1353 C C . LYS B 1 11 ? -29.539 21.879 -3.398 1.00 11.56 10 LYS B C 1
ATOM 1354 O O . LYS B 1 11 ? -29.367 20.783 -2.853 1.00 12.44 10 LYS B O 1
ATOM 1373 N N . LEU B 1 12 ? -29.784 21.989 -4.708 1.00 10.89 11 LEU B N 1
ATOM 1374 C CA . LEU B 1 12 ? -29.871 20.795 -5.545 1.00 10.81 11 LEU B CA 1
ATOM 1375 C C . LEU B 1 12 ? -28.520 20.105 -5.674 1.00 11.34 11 LEU B C 1
ATOM 1376 O O . LEU B 1 12 ? -28.445 18.871 -5.633 1.00 11.15 11 LEU B O 1
ATOM 1392 N N . VAL B 1 13 ? -27.443 20.874 -5.849 1.00 11.62 12 VAL B N 1
ATOM 1393 C CA . VAL B 1 13 ? -26.121 20.261 -5.927 1.00 11.73 12 VAL B CA 1
ATOM 1394 C C . VAL B 1 13 ? -25.792 19.567 -4.614 1.00 12.08 12 VAL B C 1
ATOM 1395 O O . VAL B 1 13 ? -25.262 18.449 -4.600 1.00 13.04 12 VAL B O 1
ATOM 1408 N N . LEU B 1 14 ? -26.100 20.217 -3.488 1.00 12.00 13 LEU B N 1
ATOM 1409 C CA . LEU B 1 14 ? -25.884 19.588 -2.191 1.00 13.71 13 LEU B CA 1
ATOM 1410 C C . LEU B 1 14 ? -26.746 18.344 -2.033 1.00 12.55 13 LEU B C 1
ATOM 1411 O O . LEU B 1 14 ? -26.281 17.322 -1.516 1.00 13.55 13 LEU B O 1
ATOM 1427 N N . TYR B 1 15 ? -28.008 18.411 -2.463 1.00 13.62 14 TYR B N 1
ATOM 1428 C CA . TYR B 1 15 ? -28.876 17.243 -2.373 1.00 13.93 14 TYR B CA 1
ATOM 1429 C C . TYR B 1 15 ? -28.253 16.044 -3.077 1.00 13.10 14 TYR B C 1
ATOM 1430 O O . TYR B 1 15 ? -28.203 14.938 -2.526 1.00 13.83 14 TYR B O 1
ATOM 1448 N N . LEU B 1 16 ? -27.775 16.245 -4.307 1.00 11.08 15 LEU B N 1
ATOM 1449 C CA . LEU B 1 16 ? -27.179 15.141 -5.052 1.00 11.08 15 LEU B CA 1
ATOM 1450 C C . LEU B 1 16 ? -25.940 14.610 -4.350 1.00 11.15 15 LEU B C 1
ATOM 1451 O O . LEU B 1 16 ? -25.679 13.401 -4.363 1.00 12.47 15 LEU B O 1
ATOM 1467 N N . GLU B 1 17 ? -25.158 15.498 -3.741 1.00 11.10 16 GLU B N 1
ATOM 1468 C CA . GLU B 1 17 ? -23.909 15.073 -3.126 1.00 11.81 16 GLU B CA 1
ATOM 1469 C C . GLU B 1 17 ? -24.160 14.350 -1.807 1.00 10.91 16 GLU B C 1
ATOM 1470 O O . GLU B 1 17 ? -23.508 13.342 -1.515 1.00 11.97 16 GLU B O 1
ATOM 1482 N N . HIS B 1 18 ? -25.127 14.818 -1.013 1.00 11.29 17 HIS B N 1
ATOM 1483 C CA . HIS B 1 18 ? -25.490 14.084 0.196 1.00 10.87 17 HIS B CA 1
ATOM 1484 C C . HIS B 1 18 ? -26.143 12.748 -0.129 1.00 10.69 17 HIS B C 1
ATOM 1485 O O . HIS B 1 18 ? -26.046 11.804 0.664 1.00 12.02 17 HIS B O 1
ATOM 1499 N N . ASN B 1 19 ? -26.812 12.642 -1.278 1.00 10.03 18 ASN B N 1
ATOM 1500 C CA . ASN B 1 19 ? -27.482 11.396 -1.624 1.00 11.62 18 ASN B CA 1
ATOM 1501 C C . ASN B 1 19 ? -26.497 10.277 -1.930 1.00 10.58 18 ASN B C 1
ATOM 1502 O O . ASN B 1 19 ? -26.916 9.120 -2.048 1.00 11.12 18 ASN B O 1
ATOM 1513 N N . LEU B 1 20 ? -25.205 10.590 -2.049 1.00 11.25 19 LEU B N 1
ATOM 1514 C CA . LEU B 1 20 ? -24.185 9.550 -2.131 1.00 12.43 19 LEU B CA 1
ATOM 1515 C C . LEU B 1 20 ? -24.138 8.694 -0.873 1.00 12.85 19 LEU B C 1
ATOM 1516 O O . LEU B 1 20 ? -23.568 7.598 -0.904 1.00 14.63 19 LEU B O 1
ATOM 1532 N N . GLU B 1 21 ? -24.710 9.175 0.234 1.00 12.32 20 GLU B N 1
ATOM 1533 C CA . GLU B 1 21 ? -24.765 8.403 1.470 1.00 13.80 20 GLU B CA 1
ATOM 1534 C C . GLU B 1 21 ? -25.840 7.330 1.436 1.00 12.47 20 GLU B C 1
ATOM 1535 O O . GLU B 1 21 ? -25.812 6.413 2.263 1.00 14.14 20 GLU B O 1
ATOM 1547 N N . LYS B 1 22 ? -26.790 7.436 0.513 1.00 11.83 21 LYS B N 1
ATOM 1548 C CA . LYS B 1 22 ? -27.894 6.493 0.455 1.00 14.34 21 LYS B CA 1
ATOM 1549 C C . LYS B 1 22 ? -27.408 5.149 -0.071 1.00 12.91 21 LYS B C 1
ATOM 1550 O O . LYS B 1 22 ? -26.628 5.079 -1.025 1.00 11.60 21 LYS B O 1
ATOM 1569 N N . ASN B 1 23 ? -27.871 4.075 0.568 1.00 12.54 22 ASN B N 1
ATOM 1570 C CA . ASN B 1 23 ? -27.379 2.746 0.230 1.00 13.86 22 ASN B CA 1
ATOM 1571 C C . ASN B 1 23 ? -27.566 2.438 -1.250 1.00 13.11 22 ASN B C 1
ATOM 1572 O O . ASN B 1 23 ? -26.652 1.923 -1.904 1.00 13.15 22 ASN B O 1
ATOM 1583 N N . SER B 1 24 ? -28.748 2.733 -1.791 1.00 12.91 23 SER B N 1
ATOM 1584 C CA . SER B 1 24 ? -29.012 2.430 -3.193 1.00 13.23 23 SER B CA 1
ATOM 1585 C C . SER B 1 24 ? -28.051 3.178 -4.107 1.00 12.45 23 SER B C 1
ATOM 1586 O O . SER B 1 24 ? -27.629 2.650 -5.142 1.00 13.49 23 SER B O 1
ATOM 1594 N N . THR B 1 25 ? -27.687 4.408 -3.737 1.00 10.61 24 THR B N 1
ATOM 1595 C CA . THR B 1 25 ? -26.744 5.175 -4.545 1.00 10.22 24 THR B CA 1
ATOM 1596 C C . THR B 1 25 ? -25.353 4.553 -4.502 1.00 10.21 24 THR B C 1
ATOM 1597 O O . THR B 1 25 ? -24.668 4.481 -5.529 1.00 11.26 24 THR B O 1
ATOM 1608 N N . LYS B 1 26 ? -24.918 4.099 -3.325 1.00 9.83 25 LYS B N 1
ATOM 1609 C CA . LYS B 1 26 ? -23.624 3.431 -3.221 1.00 10.44 25 LYS B CA 1
ATOM 1610 C C . LYS B 1 26 ? -23.585 2.187 -4.099 1.00 10.44 25 LYS B C 1
ATOM 1611 O O . LYS B 1 26 ? -22.606 1.950 -4.817 1.00 10.90 25 LYS B O 1
ATOM 1630 N N . GLU B 1 27 ? -24.647 1.379 -4.055 1.00 10.22 26 GLU B N 1
ATOM 1631 C CA . GLU B 1 27 ? -24.710 0.189 -4.897 1.00 11.59 26 GLU B CA 1
ATOM 1632 C C . GLU B 1 27 ? -24.628 0.557 -6.372 1.00 11.48 26 GLU B C 1
ATOM 1633 O O . GLU B 1 27 ? -23.919 -0.097 -7.145 1.00 12.13 26 GLU B O 1
ATOM 1645 N N . GLU B 1 28 ? -25.346 1.604 -6.779 1.00 11.36 27 GLU B N 1
ATOM 1646 C CA . GLU B 1 28 ? -25.378 1.989 -8.185 1.00 12.42 27 GLU B CA 1
ATOM 1647 C C . GLU B 1 28 ? -24.016 2.485 -8.659 1.00 10.72 27 GLU B C 1
ATOM 1648 O O . GLU B 1 28 ? -23.580 2.151 -9.768 1.00 10.80 27 GLU B O 1
ATOM 1660 N N . ILE B 1 29 ? -23.325 3.275 -7.835 1.00 10.59 28 ILE B N 1
ATOM 1661 C CA . ILE B 1 29 ? -22.004 3.772 -8.216 1.00 10.96 28 ILE B CA 1
ATOM 1662 C C . ILE B 1 29 ? -21.030 2.612 -8.383 1.00 9.45 28 ILE B C 1
ATOM 1663 O O . ILE B 1 29 ? -20.277 2.545 -9.362 1.00 9.57 28 ILE B O 1
ATOM 1679 N N . LEU B 1 30 ? -21.015 1.689 -7.421 1.00 9.20 29 LEU B N 1
ATOM 1680 C CA . LEU B 1 30 ? -20.092 0.562 -7.508 1.00 10.42 29 LEU B CA 1
ATOM 1681 C C . LEU B 1 30 ? -20.414 -0.316 -8.709 1.00 9.96 29 LEU B C 1
ATOM 1682 O O . LEU B 1 30 ? -19.506 -0.823 -9.377 1.00 10.74 29 LEU B O 1
ATOM 1698 N N . ALA B 1 31 ? -21.702 -0.498 -9.005 1.00 9.87 30 ALA B N 1
ATOM 1699 C CA . ALA B 1 31 ? -22.087 -1.276 -10.177 1.00 10.31 30 ALA B CA 1
ATOM 1700 C C . ALA B 1 31 ? -21.612 -0.609 -11.462 1.00 9.72 30 ALA B C 1
ATOM 1701 O O . ALA B 1 31 ? -21.154 -1.286 -12.389 1.00 9.91 30 ALA B O 1
ATOM 1708 N N . ALA B 1 32 ? -21.713 0.720 -11.539 1.00 9.92 31 ALA B N 1
ATOM 1709 C CA . ALA B 1 32 ? -21.270 1.420 -12.740 1.00 10.27 31 ALA B CA 1
ATOM 1710 C C . ALA B 1 32 ? -19.761 1.313 -12.909 1.00 9.93 31 ALA B C 1
ATOM 1711 O O . ALA B 1 32 ? -19.263 1.158 -14.032 1.00 10.27 31 ALA B O 1
ATOM 1718 N N . LEU B 1 33 ? -19.015 1.382 -11.806 1.00 10.03 32 LEU B N 1
ATOM 1719 C CA . LEU B 1 33 ? -17.567 1.239 -11.883 1.00 9.96 32 LEU B CA 1
ATOM 1720 C C . LEU B 1 33 ? -17.184 -0.178 -12.295 1.00 10.46 32 LEU B C 1
ATOM 1721 O O . LEU B 1 33 ? -16.297 -0.372 -13.137 1.00 10.92 32 LEU B O 1
ATOM 1737 N N . GLU B 1 34 ? -17.844 -1.189 -11.715 1.00 11.18 33 GLU B N 1
ATOM 1738 C CA A GLU B 1 34 ? -17.554 -2.568 -12.103 0.61 12.23 33 GLU B CA 1
ATOM 1739 C CA B GLU B 1 34 ? -17.546 -2.565 -12.102 0.39 12.23 33 GLU B CA 1
ATOM 1740 C C . GLU B 1 34 ? -17.901 -2.819 -13.559 1.00 10.82 33 GLU B C 1
ATOM 1741 O O . GLU B 1 34 ? -17.185 -3.560 -14.255 1.00 10.41 33 GLU B O 1
ATOM 1761 N N . LYS B 1 35 ? -18.990 -2.214 -14.043 1.00 9.46 34 LYS B N 1
ATOM 1762 C CA A LYS B 1 35 ? -19.358 -2.385 -15.445 0.50 9.30 34 LYS B CA 1
ATOM 1763 C CA B LYS B 1 35 ? -19.357 -2.385 -15.445 0.50 9.30 34 LYS B CA 1
ATOM 1764 C C . LYS B 1 35 ? -18.273 -1.826 -16.359 1.00 8.68 34 LYS B C 1
ATOM 1765 O O . LYS B 1 35 ? -17.926 -2.448 -17.369 1.00 9.31 34 LYS B O 1
ATOM 1800 N N . GLY B 1 36 ? -17.724 -0.654 -16.026 1.00 8.45 35 GLY B N 1
ATOM 1801 C CA . GLY B 1 36 ? -16.669 -0.094 -16.857 1.00 8.18 35 GLY B CA 1
ATOM 1802 C C . GLY B 1 36 ? -15.459 -1.005 -1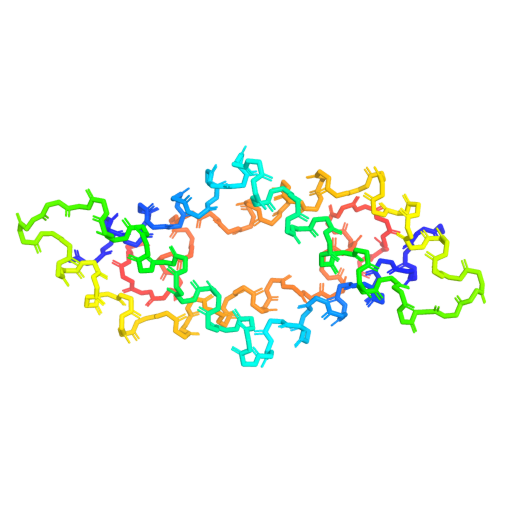6.934 1.00 8.43 35 GLY B C 1
ATOM 1803 O O . GLY B 1 36 ? -14.900 -1.233 -18.010 1.00 8.88 35 GLY B O 1
ATOM 1807 N N . CYS B 1 37 ? -15.049 -1.560 -15.789 1.00 9.30 36 CYS B N 1
ATOM 1808 C CA . CYS B 1 37 ? -13.916 -2.479 -15.770 1.00 10.49 36 CYS B CA 1
ATOM 1809 C C . CYS B 1 37 ? -14.196 -3.738 -16.581 1.00 10.13 36 CYS B C 1
ATOM 1810 O O . CYS B 1 37 ? -13.263 -4.355 -17.108 1.00 10.57 36 CYS B O 1
ATOM 1817 N N . SER B 1 38 ? -15.469 -4.126 -16.703 1.00 10.20 37 SER B N 1
ATOM 1818 C CA . SER B 1 38 ? -15.812 -5.415 -17.295 1.00 11.04 37 SER B CA 1
ATOM 1819 C C . SER B 1 38 ? -15.529 -5.474 -18.790 1.00 12.69 37 SER B C 1
ATOM 1820 O O . SER B 1 38 ? -15.431 -6.576 -19.342 1.00 13.27 37 SER B O 1
ATOM 1828 N N . PHE B 1 39 ? -15.402 -4.332 -19.461 1.00 9.75 38 PHE B N 1
ATOM 1829 C CA . PHE B 1 39 ? -15.133 -4.317 -20.892 1.00 8.62 38 PHE B CA 1
ATOM 1830 C C . PHE B 1 39 ? -13.645 -4.352 -21.210 1.00 9.68 38 PHE B C 1
ATOM 1831 O O . PHE B 1 39 ? -13.279 -4.344 -22.391 1.00 11.01 38 PHE B O 1
ATOM 1848 N N . LEU B 1 40 ? -12.773 -4.405 -20.178 1.00 10.06 39 LEU B N 1
ATOM 1849 C CA . LEU B 1 40 ? -11.341 -4.527 -20.395 1.00 11.20 39 LEU B CA 1
ATOM 1850 C C . LEU B 1 40 ? -10.932 -5.997 -20.454 1.00 13.20 39 LEU B C 1
ATOM 1851 O O . LEU B 1 40 ? -11.551 -6.849 -19.809 1.00 12.68 39 LEU B O 1
ATOM 1867 N N . PRO B 1 41 ? -9.897 -6.329 -21.217 1.00 16.85 40 PRO B N 1
ATOM 1868 C CA . PRO B 1 41 ? -9.393 -7.705 -21.227 1.00 20.46 40 PRO B CA 1
ATOM 1869 C C . PRO B 1 41 ? -8.549 -7.989 -19.991 1.00 22.16 40 PRO B C 1
ATOM 1870 O O . PRO B 1 41 ? -8.122 -7.087 -19.270 1.00 21.30 40 PRO B O 1
ATOM 1881 N N . ASP B 1 42 ? -8.317 -9.275 -19.749 1.00 24.46 41 ASP B N 1
ATOM 1882 C CA . ASP B 1 42 ? -7.355 -9.666 -18.729 1.00 30.44 41 ASP B CA 1
ATOM 1883 C C . ASP B 1 42 ? -5.974 -9.213 -19.194 1.00 28.81 41 ASP B C 1
ATOM 1884 O O . ASP B 1 42 ? -5.691 -9.234 -20.390 1.00 27.10 41 ASP B O 1
ATOM 1893 N N . PRO B 1 43 ? -5.106 -8.797 -18.259 1.00 31.57 42 PRO B N 1
ATOM 1894 C CA . PRO B 1 43 ? -5.303 -8.705 -16.811 1.00 29.74 42 PRO B CA 1
ATOM 1895 C C . PRO B 1 43 ? -5.822 -7.340 -16.366 1.00 20.65 42 PRO B C 1
ATOM 1896 O O . PRO B 1 43 ? -5.821 -7.050 -15.170 1.00 19.92 42 PRO B O 1
ATOM 1907 N N . TYR B 1 44 ? -6.261 -6.515 -17.320 1.00 18.74 43 TYR B N 1
ATOM 1908 C CA . TYR B 1 44 ? -6.644 -5.146 -16.991 1.00 18.18 43 TYR B CA 1
ATOM 1909 C C . TYR B 1 44 ? -7.977 -5.086 -16.255 1.00 15.02 43 TYR B C 1
ATOM 1910 O O . TYR B 1 44 ? -8.173 -4.201 -15.414 1.00 14.03 43 TYR B O 1
ATOM 1928 N N . GLN B 1 45 ? -8.906 -5.998 -16.553 1.00 14.83 44 GLN B N 1
ATOM 1929 C CA . GLN B 1 45 ? -10.163 -6.018 -15.812 1.00 14.41 44 GLN B CA 1
ATOM 1930 C C . GLN B 1 45 ? -9.903 -6.197 -14.322 1.00 14.75 44 GLN B C 1
ATOM 1931 O O . GLN B 1 45 ? -10.441 -5.458 -13.490 1.00 13.45 44 GLN B O 1
ATOM 1945 N N . LYS B 1 46 ? -9.078 -7.185 -13.969 1.00 17.58 45 LYS B N 1
ATOM 1946 C CA . LYS B 1 46 ? 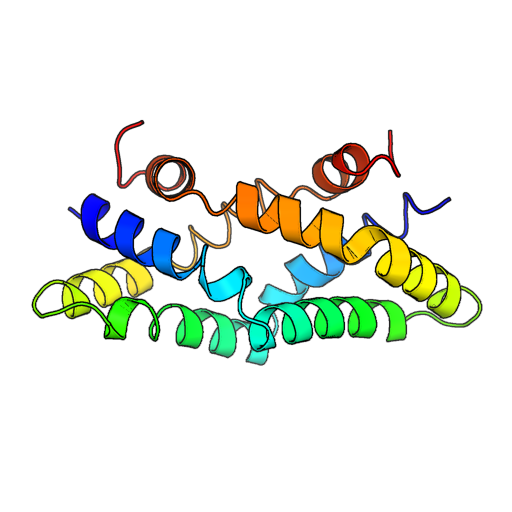-8.760 -7.423 -12.565 1.00 20.05 45 LYS B CA 1
ATOM 1947 C C . LYS B 1 46 ? -8.038 -6.228 -11.957 1.00 17.09 45 LYS B C 1
ATOM 1948 O O . LYS B 1 46 ? -8.327 -5.827 -10.823 1.00 15.69 45 LYS B O 1
ATOM 1967 N N . GLN B 1 47 ? -7.089 -5.648 -12.694 1.00 15.57 46 GLN B N 1
ATOM 1968 C CA . GLN B 1 47 ? -6.385 -4.474 -12.193 1.00 15.55 46 GLN B CA 1
ATOM 1969 C C . GLN B 1 47 ? -7.348 -3.312 -11.998 1.00 12.47 46 GLN B C 1
ATOM 1970 O O . GLN B 1 47 ? -7.215 -2.532 -11.047 1.00 12.40 46 GLN B O 1
ATOM 1984 N N . CYS B 1 48 ? -8.334 -3.193 -12.888 1.00 11.94 47 CYS B N 1
ATOM 1985 C CA . CYS B 1 48 ? -9.337 -2.141 -12.774 1.00 12.07 47 CYS B CA 1
ATOM 1986 C C . CYS B 1 48 ? -10.237 -2.371 -11.565 1.00 12.07 47 CYS B C 1
ATOM 1987 O O . CYS B 1 48 ? -10.552 -1.428 -10.829 1.00 12.12 47 CYS B O 1
ATOM 1994 N N . ASP B 1 49 ? -10.658 -3.620 -11.343 1.00 12.38 48 ASP B N 1
ATOM 1995 C CA . ASP B 1 49 ? -11.417 -3.945 -10.140 1.00 14.90 48 ASP B CA 1
ATOM 1996 C C . ASP B 1 49 ? -10.623 -3.621 -8.881 1.00 14.10 48 ASP B C 1
ATOM 1997 O O . ASP B 1 49 ? -11.171 -3.073 -7.917 1.00 14.32 48 ASP B O 1
ATOM 2006 N N . ASP B 1 50 ? -9.330 -3.960 -8.864 1.00 14.18 49 ASP B N 1
ATOM 2007 C CA . ASP B 1 50 ? -8.502 -3.636 -7.707 1.00 15.98 49 ASP B CA 1
ATOM 2008 C C . ASP B 1 50 ? -8.443 -2.132 -7.488 1.00 13.77 49 ASP B C 1
ATOM 2009 O O . ASP B 1 50 ? -8.547 -1.653 -6.352 1.00 13.00 49 ASP B O 1
ATOM 2018 N N . PHE B 1 51 ? -8.275 -1.373 -8.569 1.00 12.72 50 PHE B N 1
ATOM 2019 C CA . PHE B 1 51 ? -8.250 0.081 -8.477 1.00 11.47 50 PHE B CA 1
ATOM 2020 C C . PHE B 1 51 ? -9.539 0.613 -7.863 1.00 11.20 50 PHE B C 1
ATOM 2021 O O . PHE B 1 51 ? -9.510 1.459 -6.961 1.00 11.79 50 PHE B O 1
ATOM 2038 N N . VAL B 1 52 ? -10.683 0.123 -8.341 1.00 11.22 51 VAL B N 1
ATOM 2039 C CA . VAL B 1 52 ? -11.971 0.555 -7.803 1.00 13.28 51 VAL B CA 1
ATOM 2040 C C . VAL B 1 52 ? -12.053 0.262 -6.311 1.00 14.27 51 VAL B C 1
ATOM 2041 O O . VAL B 1 52 ? -12.498 1.104 -5.521 1.00 15.06 51 VAL B O 1
ATOM 2054 N N . ALA B 1 53 ? -11.638 -0.938 -5.902 1.00 15.72 52 ALA B N 1
ATOM 2055 C CA . ALA B 1 53 ? -11.733 -1.314 -4.496 1.00 18.74 52 ALA B CA 1
ATOM 2056 C C . ALA B 1 53 ? -10.938 -0.367 -3.607 1.00 19.74 52 ALA B C 1
ATOM 2057 O O . ALA B 1 53 ? -11.335 -0.109 -2.465 1.00 22.89 52 ALA B O 1
ATOM 2064 N N . GLU B 1 54 ? -9.824 0.162 -4.108 1.00 16.81 53 GLU B N 1
ATOM 2065 C CA . GLU B 1 54 ? -8.986 1.061 -3.324 1.00 18.11 53 GLU B CA 1
ATOM 2066 C C . GLU B 1 54 ? -9.397 2.520 -3.439 1.00 15.87 53 GLU B C 1
ATOM 2067 O O . GLU B 1 54 ? -9.271 3.268 -2.463 1.00 16.37 53 GLU B O 1
ATOM 2079 N N . TYR B 1 55 ? -9.887 2.943 -4.603 1.00 14.09 54 TYR B N 1
ATOM 2080 C CA . TYR B 1 55 ? -9.971 4.358 -4.928 1.00 12.08 54 TYR B CA 1
ATOM 2081 C C . TYR B 1 55 ? -11.384 4.887 -5.125 1.00 12.36 54 TYR B C 1
ATOM 2082 O O . TYR B 1 55 ? -11.541 6.095 -5.340 1.00 12.28 54 TYR B O 1
ATOM 2100 N N . GLU B 1 56 ? -12.413 4.046 -5.064 1.00 12.11 55 GLU B N 1
ATOM 2101 C CA . GLU B 1 56 ? -13.773 4.565 -5.187 1.00 12.05 55 GLU B CA 1
ATOM 2102 C C . GLU B 1 56 ? -14.068 5.656 -4.168 1.00 11.11 55 GLU B C 1
ATOM 2103 O O . GLU B 1 56 ? -14.683 6.667 -4.549 1.00 10.83 55 GLU B O 1
ATOM 2115 N N . PRO B 1 57 ? -13.672 5.539 -2.897 1.00 11.87 56 PRO B N 1
ATOM 2116 C CA . PRO B 1 57 ? -13.925 6.653 -1.967 1.00 11.78 56 PRO B CA 1
ATOM 2117 C C . PRO B 1 57 ? -13.252 7.948 -2.389 1.00 10.51 56 PRO B C 1
ATOM 2118 O O . PRO B 1 57 ? -13.911 8.996 -2.438 1.00 10.25 56 PRO B O 1
ATOM 2129 N N . LEU B 1 58 ? -11.955 7.909 -2.709 1.00 9.84 57 LEU B N 1
ATOM 2130 C CA . LEU B 1 58 ? -11.256 9.135 -3.078 1.00 10.18 57 LEU B CA 1
ATOM 2131 C C . LEU B 1 58 ? -11.821 9.717 -4.369 1.00 10.89 57 LEU B C 1
ATOM 2132 O O . LEU B 1 58 ? -11.908 10.940 -4.519 1.00 11.58 57 LEU B O 1
ATOM 2148 N N . LEU B 1 59 ? -12.213 8.857 -5.312 1.00 11.74 58 LEU B N 1
ATOM 2149 C CA A LEU B 1 59 ? -12.849 9.343 -6.534 0.57 12.01 58 LEU B CA 1
ATOM 2150 C CA B LEU B 1 59 ? -12.849 9.341 -6.534 0.43 12.02 58 LEU B CA 1
ATOM 2151 C C . LEU B 1 59 ? -14.072 10.187 -6.209 1.00 11.21 58 LEU B C 1
ATOM 2152 O O . LEU B 1 59 ? -14.221 11.308 -6.712 1.00 10.71 58 LEU B O 1
ATOM 2181 N N . LEU B 1 60 ? -14.963 9.671 -5.358 1.00 10.42 59 LEU B N 1
ATOM 2182 C CA . LEU B 1 60 ? -16.160 10.422 -4.995 1.00 10.47 59 LEU B CA 1
ATOM 2183 C C . LEU B 1 60 ? -15.811 11.684 -4.218 1.00 10.76 59 LEU B C 1
ATOM 2184 O O . LEU B 1 60 ? -16.426 12.736 -4.426 1.00 12.49 59 LEU B O 1
ATOM 2200 N N . GLU B 1 61 ? -14.837 11.599 -3.308 1.00 9.48 60 GLU B N 1
ATOM 2201 C CA . GLU B 1 61 ? -14.444 12.778 -2.543 1.00 10.83 60 GLU B CA 1
ATOM 2202 C C . GLU B 1 61 ? -13.928 13.879 -3.461 1.00 11.77 60 GLU B C 1
ATOM 2203 O O . GLU B 1 61 ? -14.262 15.056 -3.282 1.00 13.29 60 GLU B O 1
ATOM 2215 N N . ILE B 1 62 ? -13.116 13.514 -4.453 1.00 12.51 61 ILE B N 1
ATOM 2216 C CA . ILE B 1 62 ? -12.572 14.507 -5.375 1.00 16.63 61 ILE B CA 1
ATOM 2217 C C . ILE B 1 62 ? -13.678 15.097 -6.243 1.00 14.84 61 ILE B C 1
ATOM 2218 O O . ILE B 1 62 ? -13.695 16.304 -6.512 1.00 14.48 61 ILE B O 1
ATOM 2234 N N . LEU B 1 63 ? -14.616 14.264 -6.697 1.00 14.19 62 LEU B N 1
ATOM 2235 C CA A LEU B 1 63 ? -15.722 14.754 -7.519 0.46 14.38 62 LEU B CA 1
ATOM 2236 C CA B LEU B 1 63 ? -15.697 14.779 -7.529 0.54 14.39 62 LEU B CA 1
ATOM 2237 C C . LEU B 1 63 ? -16.561 15.771 -6.757 1.00 13.81 62 LEU B C 1
ATOM 2238 O O . LEU B 1 63 ? -16.929 16.823 -7.292 1.00 13.77 62 LEU B O 1
ATOM 2269 N N . VAL B 1 64 ? -16.888 15.463 -5.501 1.00 13.97 63 VAL B N 1
ATOM 2270 C CA . VAL B 1 64 ? -17.673 16.386 -4.684 1.00 14.83 63 VAL B CA 1
ATOM 2271 C C . VAL B 1 64 ? -16.889 17.668 -4.443 1.00 16.21 63 VAL B C 1
ATOM 2272 O O . VAL B 1 64 ? -17.441 18.776 -4.471 1.00 17.50 63 VAL B O 1
ATOM 2285 N N . GLU B 1 65 ? -15.587 17.531 -4.198 1.00 15.33 64 GLU B N 1
ATOM 2286 C CA . GLU B 1 65 ? -14.7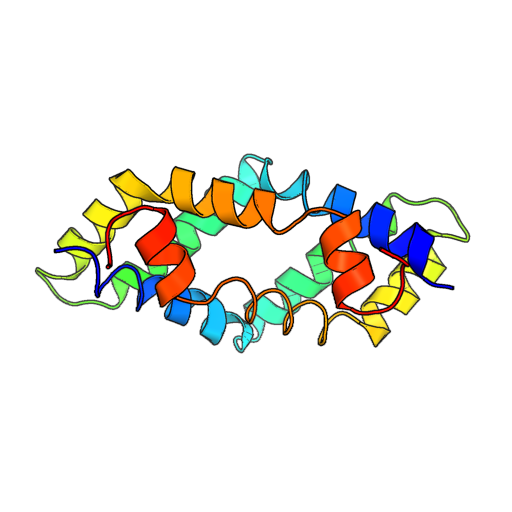17 18.682 -3.988 1.00 18.61 64 GLU B CA 1
ATOM 2287 C C . GLU B 1 65 ? -14.760 19.629 -5.183 1.00 17.53 64 GLU B C 1
ATOM 2288 O O . GLU B 1 65 ? -14.931 20.844 -5.025 1.00 18.58 64 GLU B O 1
ATOM 2300 N N . VAL B 1 66 ? -14.615 19.085 -6.393 1.00 17.19 65 VAL B N 1
ATOM 2301 C CA . VAL B 1 66 ? -14.631 19.914 -7.594 1.00 18.09 65 VAL B CA 1
ATOM 2302 C C . VAL B 1 66 ? -16.019 20.501 -7.823 1.00 16.77 65 VAL B C 1
ATOM 2303 O O . VAL B 1 66 ? -16.157 21.666 -8.220 1.00 18.98 65 VAL B O 1
ATOM 2316 N N . MET B 1 67 ? -17.065 19.714 -7.581 1.00 16.52 66 MET B N 1
ATOM 2317 C CA . MET B 1 67 ? -18.431 20.166 -7.816 1.00 14.48 66 MET B CA 1
ATOM 2318 C C . MET B 1 67 ? -18.964 20.931 -6.609 1.00 14.76 66 MET B C 1
ATOM 2319 O O . MET B 1 67 ? -20.041 20.620 -6.089 1.00 16.36 66 MET B O 1
ATOM 2333 N N . ASP B 1 68 ? -18.214 21.930 -6.160 1.00 14.83 67 ASP B N 1
ATOM 2334 C CA . ASP B 1 68 ? -18.678 22.801 -5.089 1.00 16.47 67 ASP B CA 1
ATOM 2335 C C . ASP B 1 68 ? -19.964 23.508 -5.516 1.00 14.84 67 ASP B C 1
ATOM 2336 O O . ASP B 1 68 ? -20.032 24.026 -6.640 1.00 13.63 67 ASP B O 1
ATOM 2345 N N . PRO B 1 69 ? -21.001 23.546 -4.668 1.00 15.99 68 PRO B N 1
ATOM 2346 C CA . PRO B 1 69 ? -22.267 24.168 -5.101 1.00 16.49 68 PRO B CA 1
ATOM 2347 C C . PRO B 1 69 ? -22.121 25.601 -5.585 1.00 17.24 68 PRO B C 1
ATOM 2348 O O . PRO B 1 69 ? -22.693 25.957 -6.623 1.00 17.54 68 PRO B O 1
ATOM 2359 N N . GLY B 1 70 ? -21.383 26.443 -4.859 1.00 17.22 69 GLY B N 1
ATOM 2360 C CA . GLY B 1 70 ? -21.218 27.822 -5.293 1.00 18.06 69 GLY B CA 1
ATOM 2361 C C . GLY B 1 70 ? -20.486 27.932 -6.616 1.00 17.59 69 GLY B C 1
ATOM 2362 O O . GLY B 1 70 ? -20.851 28.741 -7.474 1.00 18.36 69 GLY B O 1
ATOM 2366 N N . PHE B 1 71 ? -19.443 27.120 -6.800 1.00 16.35 70 PHE B N 1
ATOM 2367 C CA . PHE B 1 71 ? -18.703 27.125 -8.058 1.00 17.15 70 PHE B CA 1
ATOM 2368 C C . PHE B 1 71 ? -19.592 26.686 -9.215 1.00 15.43 70 PHE B C 1
ATOM 2369 O O . PHE B 1 71 ? -19.650 27.345 -10.260 1.00 15.56 70 PHE B O 1
ATOM 2386 N N . VAL B 1 72 ? -20.287 25.561 -9.043 1.00 14.43 71 VAL B N 1
ATOM 2387 C CA . VAL B 1 72 ? -21.136 25.027 -10.105 1.00 14.36 71 VAL B CA 1
ATOM 2388 C C . VAL B 1 72 ? -22.218 26.032 -10.476 1.00 14.73 71 VAL B C 1
ATOM 2389 O O . VAL B 1 72 ? -22.471 26.296 -11.657 1.00 15.52 71 VAL B O 1
ATOM 2402 N N . CYS B 1 73 ? -22.877 26.601 -9.469 1.00 14.30 72 CYS B N 1
ATOM 2403 C CA . CYS B 1 73 ? -24.041 27.436 -9.724 1.00 15.85 72 CYS B CA 1
ATOM 2404 C C . CYS B 1 73 ? -23.657 28.820 -10.231 1.00 17.31 72 CYS B C 1
ATOM 2405 O O . CYS B 1 73 ? -24.439 29.446 -10.955 1.00 17.84 72 CYS B O 1
ATOM 2412 N N . SER B 1 74 ? -22.468 29.313 -9.878 1.00 17.81 73 SER B N 1
ATOM 2413 C CA . SER B 1 74 ? -21.971 30.526 -10.516 1.00 19.78 73 SER B CA 1
ATOM 2414 C C . SER B 1 74 ? -21.518 30.247 -11.943 1.00 18.70 73 SER B C 1
ATOM 2415 O O . SER B 1 74 ? -21.652 31.111 -12.817 1.00 19.39 73 SER B O 1
ATOM 2423 N N . LYS B 1 75 ? -20.996 29.045 -12.201 1.00 18.42 74 LYS B N 1
ATOM 2424 C CA . LYS B 1 75 ? -20.532 28.710 -13.543 1.00 21.27 74 LYS B CA 1
ATOM 2425 C C . LYS B 1 75 ? -21.673 28.748 -14.553 1.00 23.38 74 LYS B C 1
ATOM 2426 O O . LYS B 1 75 ? -21.487 29.203 -15.688 1.00 23.95 74 LYS B O 1
ATOM 2445 N N . ILE B 1 76 ? -22.863 28.270 -14.168 1.00 24.32 75 ILE B N 1
ATOM 2446 C CA . ILE B 1 76 ? -24.021 28.365 -15.057 1.00 24.46 75 ILE B CA 1
ATOM 2447 C C . ILE B 1 76 ? -24.721 29.709 -14.951 1.00 25.75 75 ILE B C 1
ATOM 2448 O O . ILE B 1 76 ? -25.719 29.932 -15.647 1.00 28.98 75 ILE B O 1
ATOM 2464 N N . GLY B 1 77 ? -24.240 30.605 -14.093 1.00 22.80 76 GLY B N 1
ATOM 2465 C CA . GLY B 1 77 ? -24.684 31.984 -14.107 1.00 23.41 76 GLY B CA 1
ATOM 2466 C C . GLY B 1 77 ? -25.918 32.304 -13.295 1.00 25.08 76 GLY B C 1
ATOM 2467 O O . GLY B 1 77 ? -26.524 33.357 -13.520 1.00 29.45 76 GLY B O 1
ATOM 2471 N N . VAL B 1 78 ? -26.316 31.443 -12.354 1.00 21.78 77 VAL B N 1
ATOM 2472 C CA . VAL B 1 78 ? -27.464 31.740 -11.501 1.00 20.55 77 VAL B CA 1
ATOM 2473 C C . VAL B 1 78 ? -27.054 32.254 -10.126 1.00 23.20 77 VAL B C 1
ATOM 2474 O O . VAL B 1 78 ? -27.920 32.736 -9.380 1.00 25.40 77 VAL B O 1
ATOM 2487 N N . CYS B 1 79 ? -25.772 32.180 -9.774 1.00 23.29 78 CYS B N 1
ATOM 2488 C CA . CYS B 1 79 ? -25.245 32.693 -8.520 1.00 24.66 78 CYS B CA 1
ATOM 2489 C C . CYS B 1 79 ? -24.088 33.640 -8.796 1.00 25.39 78 CYS B C 1
ATOM 2490 O O . CYS B 1 79 ? -23.435 33.536 -9.839 1.00 24.82 78 CYS B O 1
ATOM 2497 N N . PRO B 1 80 ? -23.800 34.572 -7.872 1.00 27.12 79 PRO B N 1
ATOM 2498 C CA . PRO B 1 80 ? -22.532 35.299 -7.993 1.00 30.69 79 PRO B CA 1
ATOM 2499 C C . PRO B 1 80 ? -21.335 34.368 -7.810 1.00 35.95 79 PRO B C 1
ATOM 2500 O O . PRO B 1 80 ? -20.246 34.669 -8.296 1.00 43.12 79 PRO B O 1
#

CATH classification: 1.10.225.10

Secondary structure (DSSP, 8-state):
--HHHHHHHHHHHHHHTTSHHHHHHHHHHHHHHHHTSPTTHHHHHHHHHHHHHHHHHHHHHHH--HHHHHHHTTSS--/--HHHHHHHHHHHHHGGGSHHHHHHHHHHHHHHHHTSPTTHHHHHHHHHHHHHHHHHHHHHHHT-HHHHHHHTTS--

Nearest PDB structures (foldseek):
  5u85-assembly1_B  TM=9.205E-01  e=1.225E-09  Mus musculus
  2qyp-assembly1_A  TM=8.768E-01  e=2.587E-04  Homo sapiens
  2qyp-assembly1_B  TM=7.725E-01  e=3.909E-04  Homo sapiens
  6awf-assembly1_C  TM=4.702E-01  e=7.813E+00  Escherichia coli
  5u85-assembly1_B  TM=1.013E+00  e=4.466E-11  Mus musculus

Radius of gyration: 16.49 Å; Cα contacts (8 Å, |Δi|>4): 144; chains: 2; bounding box: 47×45×24 Å

Foldseek 3Di:
DCLVVLLVVLVVVLVVLVDPVNVVVVLVVQLVVLVVDDPPSSVVSVVCSVVCVVVVSVVVSVCSHSVNVSVVVPNDPD/DCLVVQLVVLVVVLVCCPPPVNVVVLLVVQLVVLVPDDPPSSVVSNVCCVVCVVVVSVVVNVVPRSQVVSVVVPNHD

InterPro domains:
  IPR003119 Saposin A-type domain [PF02199] (23-54)
  IPR003119 Saposin A-type domain [PF02199] (525-557)
  IPR003119 Saposin A-type domain [PS51110] (18-58)
  IPR003119 Saposin A-type domain [PS51110] (521-557)
  IPR003119 Saposin A-type domain [SM00162] (21-54)
  IPR003119 Saposin A-type domain [SM00162] (524-557)
  IPR007856 Saposin-like type B, region 1 [PF05184] (62-97)
  IPR007856 Saposin-like type B, region 1 [PF05184] (316-352)
  IPR007856 Saposin-like type B, region 1 [PF05184] (441-477)
  IPR008138 Saposin B type, region 2 [PF03489] (106-138)
  IPR008138 Saposin B type, region 2 [PF03489] (358-390)
  IPR008138 Saposin B type, region 2 [PF03489] (482-515)
  IPR008139 Saposin B type domain [PS50015] (59-142)
  IPR008139 Saposin B type domain [PS50015] (193-277)
  IPR008139 Saposin B type domain [PS50015] (313-394)
  IPR008139 Saposin B type domain [PS50015] (438-519)
  IPR008139 Saposin B type domain [SM00741] (61-138)
  IPR008139 Saposin B type domain [SM00741] (195-273)
  IPR008139 Saposin B type domain [SM00741] (315-390)
  IPR008139 Saposin B type domain [SM00741] (440-515)

Sequence (155 aa):
GFCEVCKKLVLYLEEHNLEKNSTKEEILAALEKGCSFLPDPYQKQCDDFVAEYEPLLLEILVEVMDPGFVCSKIGVCPSGFCEEVCKKKLVLYLEHNLEKNSTKEEILAALEEKKGCSFLPDPYQKQCDDFVAEYEPLLLLEILLVEVMDPGFVCSKIGVCP

Solvent-accessible surface area: 8763 Å² total; per-residue (Å²): 104,43,19,96,0,0,69,85,2,0,91,33,27,34,94,22,16,88,80,100,65,14,86,91,114,34,52,54,39,3,78,108,9,0,58,136,48,91,118,94,121,57,135,68,1,52,57,0,4,84,111,39,13,85,79,16,24,91,9,33,34,96,17,22,62,22,37,75,11,0,36,92,9,62,26,15,111,151,102,50,21,116,12,0,47,125,6,11,74,44,55,26,120,44,38,138,106,93,39,26,94,110,111,34,83,57,32,9,109,99,4,0,51,140,33,89,118,93,92,61,128,56,0,51,51,0,12,86,113,49,23,74,64,19,37,108,20,42,49,106,32,22,68,20,28,92,0,0,43,117,20,61,24,17,165

B-factor: mean 21.76, std 11.82, range [6.56, 75.85]

Organism: Mus musculus (NCBI:txid10090)

GO terms:
  GO:0034614 cellular response to reactive oxygen species (P, IDA)
  GO:0043410 positive regulation of MAPK cascade (P, IDA)
  GO:0007193 adenylate cyclase-inhibiting G protein-coupled receptor signaling pathway (P, IDA)
  GO:0001664 G protein-coupled receptor binding (F, IPI)
  GO:0005576 extracellular region (C, IDA)
  GO:0005576 extracellular region (C, EXP)
  GO:0005515 protein binding (F, IPI)
  GO:0005737 cytoplasm (C, IDA)
  GO:0005764 lysosome (C, IDA)
  GO:0016235 aggresome (C, IDA)
  GO:0030882 lipid antigen binding (F, IDA)
  GO:0010467 gene expression (P, IDA)
  GO:0006629 lipid metabolic process (P, IDA)
  GO:0001865 NK T cell differentiation (P, IMP)
  GO:0003335 corneocyte development (P, IMP)
  GO:0005739 mitochondrion (C, HDA)
  GO:0042552 myelination (P, IMP)
  GO:0043408 regulation of MAPK cascade (P, IMP)
  GO:0009306 protein secretion (P, IMP)
  GO:0010467 gene expression (P, IMP)